Protein AF-A0A351FL36-F1 (afdb_monomer)

Radius of gyration: 21.1 Å; Cα contacts (8 Å, |Δi|>4): 123; chains: 1; bounding box: 46×21×74 Å

Structure (mmCIF, N/CA/C/O backbone):
data_AF-A0A351FL36-F1
#
_entry.id   AF-A0A351FL36-F1
#
loop_
_atom_site.group_PDB
_atom_site.id
_atom_site.type_symbol
_atom_site.label_atom_id
_atom_site.label_alt_id
_atom_site.label_comp_id
_atom_site.label_asym_id
_atom_site.label_entity_id
_atom_site.label_seq_id
_atom_site.pdbx_PDB_ins_code
_atom_site.Cartn_x
_atom_site.Cartn_y
_atom_site.Cartn_z
_atom_site.occupancy
_atom_site.B_iso_or_equiv
_atom_site.auth_seq_id
_atom_site.auth_comp_id
_atom_site.auth_asym_id
_atom_site.auth_atom_id
_atom_site.pdbx_PDB_model_num
ATOM 1 N N . MET A 1 1 ? 13.994 -11.339 -44.377 1.00 62.62 1 MET A N 1
ATOM 2 C CA . MET A 1 1 ? 14.756 -11.670 -43.154 1.00 62.62 1 MET A CA 1
ATOM 3 C C . MET A 1 1 ? 15.425 -10.393 -42.688 1.00 62.62 1 MET A C 1
ATOM 5 O O . MET A 1 1 ? 15.911 -9.670 -43.547 1.00 62.62 1 MET A O 1
ATOM 9 N N . LEU A 1 2 ? 15.374 -10.085 -41.391 1.00 70.44 2 LEU A N 1
ATOM 10 C CA . LEU A 1 2 ? 16.089 -8.937 -40.823 1.00 70.44 2 LEU A CA 1
ATOM 11 C C . LEU A 1 2 ? 17.597 -9.205 -40.877 1.00 70.44 2 LEU A C 1
ATOM 13 O O . LEU A 1 2 ? 18.023 -10.350 -40.714 1.00 70.44 2 LEU A O 1
ATOM 17 N N . SER A 1 3 ? 18.394 -8.168 -41.110 1.00 85.94 3 SER A N 1
ATOM 18 C CA . SER A 1 3 ? 19.846 -8.250 -40.937 1.00 85.94 3 SER A CA 1
ATOM 19 C C . SER A 1 3 ? 20.207 -8.312 -39.447 1.00 85.94 3 SER A C 1
ATOM 21 O O . SER A 1 3 ? 19.450 -7.835 -38.602 1.00 85.94 3 SER A O 1
ATOM 23 N N . ASN A 1 4 ? 21.382 -8.858 -39.109 1.00 84.00 4 ASN A N 1
ATOM 24 C CA . ASN A 1 4 ? 21.854 -8.907 -37.715 1.00 84.00 4 ASN A CA 1
ATOM 25 C C . ASN A 1 4 ? 21.846 -7.523 -37.048 1.00 84.00 4 ASN A C 1
ATOM 27 O O . ASN A 1 4 ? 21.435 -7.399 -35.901 1.00 84.00 4 ASN A O 1
ATOM 31 N N . ARG A 1 5 ? 22.209 -6.476 -37.798 1.00 83.50 5 ARG A N 1
ATOM 32 C CA . ARG A 1 5 ? 22.234 -5.101 -37.290 1.00 83.50 5 ARG A CA 1
ATOM 33 C C . ARG A 1 5 ? 20.835 -4.568 -36.972 1.00 83.50 5 ARG A C 1
ATOM 35 O O . ARG A 1 5 ? 20.655 -3.851 -36.001 1.00 83.50 5 ARG A O 1
ATOM 42 N N . GLU A 1 6 ? 19.832 -4.924 -37.775 1.00 84.19 6 GLU A N 1
ATOM 43 C CA . GLU A 1 6 ? 18.438 -4.537 -37.513 1.00 84.19 6 GLU A CA 1
ATOM 44 C C . GLU A 1 6 ? 17.818 -5.325 -36.354 1.00 84.19 6 GLU A C 1
ATOM 46 O O . GLU A 1 6 ? 16.944 -4.800 -35.667 1.00 84.19 6 GLU A O 1
ATOM 51 N N . LEU A 1 7 ? 18.242 -6.576 -36.138 1.00 87.81 7 LEU A N 1
ATOM 52 C CA . LEU A 1 7 ? 17.825 -7.370 -34.979 1.00 87.81 7 LEU A CA 1
ATOM 53 C C . LEU A 1 7 ? 18.369 -6.780 -33.677 1.00 87.81 7 LEU A C 1
ATOM 55 O O . LEU A 1 7 ? 17.605 -6.620 -32.731 1.00 87.81 7 LEU A O 1
ATOM 59 N N . GLU A 1 8 ? 19.649 -6.416 -33.658 1.00 86.00 8 GLU A N 1
ATOM 60 C CA . GLU A 1 8 ? 20.312 -5.814 -32.500 1.00 86.00 8 GLU A CA 1
ATOM 61 C C . GLU A 1 8 ? 19.678 -4.468 -32.124 1.00 86.00 8 GLU A C 1
ATOM 63 O O . GLU A 1 8 ? 19.231 -4.298 -30.993 1.00 86.00 8 GLU A O 1
ATOM 68 N N . SER A 1 9 ? 19.474 -3.566 -33.091 1.00 88.38 9 SER A N 1
ATOM 69 C CA . SER A 1 9 ? 18.798 -2.289 -32.816 1.00 88.38 9 SER A CA 1
ATOM 70 C C . SER A 1 9 ? 17.351 -2.461 -32.337 1.00 88.38 9 SER A C 1
ATOM 72 O O . SER A 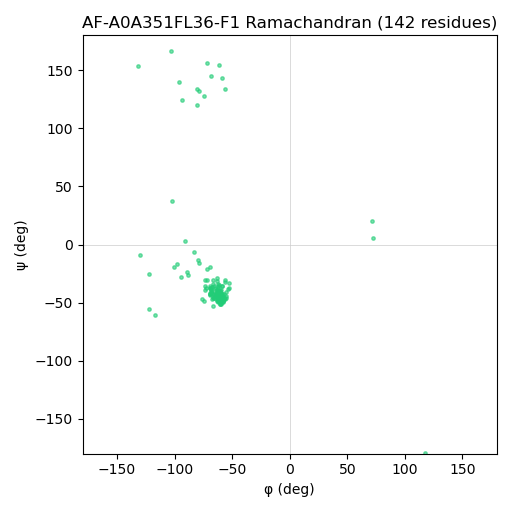1 9 ? 16.882 -1.700 -31.497 1.00 88.38 9 SER A O 1
ATOM 74 N N . ARG A 1 10 ? 16.608 -3.454 -32.850 1.00 91.12 10 ARG A N 1
ATOM 75 C CA . ARG A 1 10 ? 15.245 -3.741 -32.360 1.00 91.12 10 ARG A CA 1
ATOM 76 C C . ARG A 1 10 ? 15.252 -4.298 -30.942 1.00 91.12 10 ARG A C 1
ATOM 78 O O . ARG A 1 10 ? 14.354 -3.969 -30.174 1.00 91.12 10 ARG A O 1
ATOM 85 N N . PHE A 1 11 ? 16.226 -5.144 -30.619 1.00 90.75 11 PHE A N 1
ATOM 86 C CA . PHE A 1 11 ? 16.397 -5.678 -29.275 1.00 90.75 11 PHE A CA 1
ATOM 87 C C . PHE A 1 11 ? 16.631 -4.545 -28.274 1.00 90.75 11 PHE A C 1
ATOM 89 O O . PHE A 1 11 ? 15.875 -4.442 -27.315 1.00 90.75 11 PHE A O 1
ATOM 96 N N . GLU A 1 12 ? 17.583 -3.649 -28.544 1.00 89.38 12 GLU A N 1
ATOM 97 C CA . GLU A 1 12 ? 17.870 -2.504 -27.668 1.00 89.38 12 GLU A CA 1
ATOM 98 C C . GLU A 1 12 ? 16.630 -1.635 -27.423 1.00 89.38 12 GLU A C 1
ATOM 100 O O . GLU A 1 12 ? 16.304 -1.353 -26.271 1.00 89.38 12 GLU A O 1
ATOM 105 N N . ILE A 1 13 ? 15.878 -1.300 -28.480 1.00 92.12 13 ILE A N 1
ATOM 106 C CA . ILE A 1 13 ? 14.641 -0.508 -28.367 1.00 92.12 13 ILE A CA 1
ATOM 107 C C . ILE A 1 13 ? 13.609 -1.202 -27.468 1.00 92.12 13 ILE A C 1
ATOM 109 O O . ILE A 1 13 ? 12.967 -0.551 -26.646 1.00 92.12 13 ILE A O 1
ATOM 113 N N . PHE A 1 14 ? 13.414 -2.515 -27.615 1.00 93.00 14 PHE A N 1
ATOM 114 C CA . PHE A 1 14 ? 12.433 -3.232 -26.797 1.00 93.00 14 PHE A CA 1
ATOM 115 C C . PHE A 1 14 ? 12.853 -3.338 -25.333 1.00 93.00 14 PHE A C 1
ATOM 117 O O . PHE A 1 14 ? 12.002 -3.220 -24.452 1.00 93.00 14 PHE A O 1
ATOM 124 N N . VAL A 1 15 ? 14.143 -3.537 -25.064 1.00 93.19 15 VAL A N 1
ATOM 125 C CA . VAL A 1 15 ? 14.664 -3.582 -23.693 1.00 93.19 15 VAL A CA 1
ATOM 126 C C . VAL A 1 15 ? 14.548 -2.205 -23.034 1.00 93.19 15 VAL A C 1
ATOM 128 O O . VAL A 1 15 ? 14.127 -2.116 -21.882 1.00 93.19 15 VAL A O 1
ATOM 131 N N . GLU A 1 16 ? 14.822 -1.128 -23.773 1.00 91.94 16 GLU A N 1
ATOM 132 C CA . GLU A 1 16 ? 14.644 0.246 -23.292 1.00 91.94 16 GLU A CA 1
ATOM 133 C C . GLU A 1 16 ? 13.178 0.540 -22.954 1.00 91.94 16 GLU A C 1
ATOM 135 O O . GLU A 1 16 ? 12.876 1.017 -21.860 1.00 91.94 16 GLU A O 1
ATOM 140 N N . GLN A 1 17 ? 12.253 0.200 -23.858 1.00 94.06 17 GLN A N 1
ATOM 141 C CA . GLN A 1 17 ? 10.815 0.365 -23.625 1.00 94.06 17 GLN A CA 1
ATOM 142 C C . GLN A 1 17 ? 10.338 -0.414 -22.399 1.00 94.06 17 GLN A C 1
ATOM 144 O O . GLN A 1 17 ? 9.559 0.116 -21.608 1.00 94.06 17 GLN A O 1
ATOM 149 N N . TYR A 1 18 ? 10.812 -1.652 -22.232 1.00 94.06 18 TYR A N 1
ATOM 150 C CA . TYR A 1 18 ? 10.508 -2.469 -21.062 1.00 94.06 18 TYR A CA 1
ATOM 151 C C . TYR A 1 18 ? 10.984 -1.795 -19.772 1.00 94.06 18 TYR A C 1
ATOM 153 O O . TYR A 1 18 ? 10.195 -1.627 -18.845 1.00 94.06 18 TYR A O 1
ATOM 161 N N . PHE A 1 19 ? 12.249 -1.371 -19.725 1.00 92.00 19 PHE A N 1
ATOM 162 C CA . PHE A 1 19 ? 12.809 -0.719 -18.546 1.00 92.00 19 PHE A CA 1
ATOM 163 C C . PHE A 1 19 ? 12.048 0.564 -18.184 1.00 92.00 19 PHE A C 1
ATOM 165 O O . PHE A 1 19 ? 11.660 0.735 -17.031 1.00 92.00 19 PHE A O 1
ATOM 172 N N . ILE A 1 20 ? 11.783 1.437 -19.163 1.00 93.25 20 ILE A N 1
ATOM 173 C CA . ILE A 1 20 ? 11.07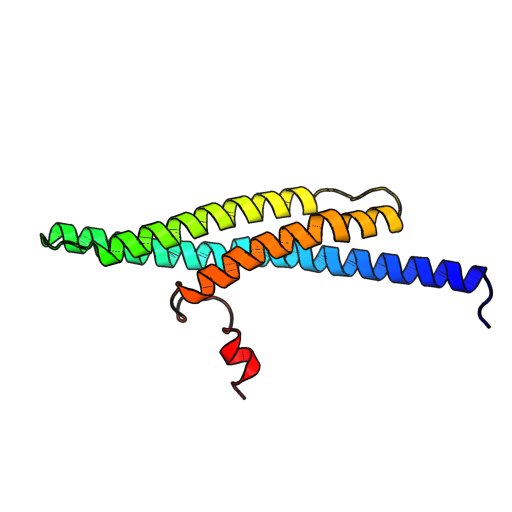0 2.702 -18.934 1.00 93.25 20 ILE A CA 1
ATOM 174 C C . ILE A 1 20 ? 9.658 2.443 -18.402 1.00 93.25 20 ILE A C 1
ATOM 176 O O . ILE A 1 20 ? 9.230 3.110 -17.461 1.00 93.25 20 ILE A O 1
ATOM 180 N N . ALA A 1 21 ? 8.938 1.480 -18.986 1.00 96.75 21 ALA A N 1
ATOM 181 C CA . ALA A 1 21 ? 7.583 1.150 -18.560 1.00 96.75 21 ALA A CA 1
ATOM 182 C C . ALA A 1 21 ? 7.554 0.691 -17.096 1.00 96.75 21 ALA A C 1
ATOM 184 O O . ALA A 1 21 ? 6.816 1.262 -16.296 1.00 96.75 21 ALA A O 1
ATOM 185 N N . ILE A 1 22 ? 8.405 -0.272 -16.728 1.00 96.50 22 ILE A N 1
ATOM 186 C CA . ILE A 1 22 ? 8.448 -0.787 -15.355 1.00 96.50 22 ILE A CA 1
ATOM 187 C C . ILE A 1 22 ? 8.935 0.280 -14.368 1.00 96.50 22 ILE A C 1
ATOM 189 O O . ILE A 1 22 ? 8.423 0.338 -13.256 1.00 96.50 22 ILE A O 1
ATOM 193 N N . ASN A 1 23 ? 9.852 1.166 -14.766 1.00 94.44 23 ASN A N 1
ATOM 194 C CA . ASN A 1 23 ? 10.273 2.277 -13.911 1.00 94.44 23 ASN A CA 1
ATOM 195 C C . ASN A 1 23 ? 9.096 3.203 -13.566 1.00 94.44 23 ASN A C 1
ATOM 197 O O . ASN A 1 23 ? 8.870 3.523 -12.402 1.00 94.44 23 ASN A O 1
ATOM 201 N N . ILE A 1 24 ? 8.303 3.590 -14.573 1.00 96.75 24 ILE A N 1
ATOM 202 C CA . ILE A 1 24 ? 7.102 4.412 -14.368 1.00 96.75 24 ILE A CA 1
ATOM 203 C C . ILE A 1 24 ? 6.093 3.677 -13.480 1.00 96.75 24 ILE A C 1
ATOM 205 O O . ILE A 1 24 ? 5.505 4.287 -12.587 1.00 96.75 24 ILE A O 1
ATOM 209 N N . GLU A 1 25 ? 5.884 2.378 -13.703 1.00 97.69 25 GLU A N 1
ATOM 210 C CA . GLU A 1 25 ? 4.996 1.561 -12.871 1.00 97.69 25 GLU A CA 1
ATOM 211 C C . GLU A 1 25 ? 5.482 1.478 -11.417 1.00 97.69 25 GLU A C 1
ATOM 213 O O . GLU A 1 25 ? 4.667 1.614 -10.506 1.00 97.69 25 GLU A O 1
ATOM 218 N N . GLY A 1 26 ? 6.788 1.319 -11.189 1.00 97.44 26 GLY A N 1
ATOM 219 C CA . GLY A 1 26 ? 7.403 1.276 -9.861 1.00 97.44 26 GLY A CA 1
ATOM 220 C C . GLY A 1 26 ? 7.255 2.588 -9.097 1.00 97.44 26 GLY A C 1
ATOM 221 O O . GLY A 1 26 ? 6.823 2.584 -7.940 1.00 97.44 26 GLY A O 1
ATOM 222 N N . GLU A 1 27 ? 7.538 3.719 -9.747 1.00 97.38 27 GLU A N 1
ATOM 223 C CA . GLU A 1 27 ? 7.337 5.055 -9.171 1.00 97.38 27 GLU A CA 1
ATOM 224 C C . GLU A 1 27 ? 5.854 5.327 -8.887 1.00 97.38 27 GLU A C 1
ATOM 226 O O . GLU A 1 27 ? 5.490 5.820 -7.817 1.00 97.38 27 GLU A O 1
ATOM 231 N N . THR A 1 28 ? 4.976 4.956 -9.822 1.00 97.81 28 THR A N 1
ATOM 232 C CA . THR A 1 28 ? 3.527 5.137 -9.670 1.00 97.81 28 THR A CA 1
ATOM 233 C C . THR A 1 28 ? 2.984 4.279 -8.530 1.00 97.81 28 THR A C 1
ATOM 235 O O . THR A 1 28 ? 2.213 4.773 -7.709 1.00 97.81 28 THR A O 1
ATOM 238 N N . ALA A 1 29 ? 3.400 3.013 -8.432 1.00 97.81 29 ALA A N 1
ATOM 239 C CA . ALA A 1 29 ? 2.981 2.108 -7.367 1.00 97.81 29 ALA A CA 1
ATOM 240 C C . ALA A 1 29 ? 3.403 2.630 -5.989 1.00 97.81 29 ALA A C 1
ATOM 242 O O . ALA A 1 29 ? 2.579 2.657 -5.072 1.00 97.81 29 ALA A O 1
ATOM 243 N N . GLN A 1 30 ? 4.646 3.105 -5.856 1.00 98.31 30 GLN A N 1
ATOM 244 C CA . GLN A 1 30 ? 5.119 3.743 -4.629 1.00 98.31 30 GLN A CA 1
ATOM 245 C C . GLN A 1 30 ? 4.274 4.978 -4.291 1.00 98.31 30 GLN A C 1
ATOM 247 O O . GLN A 1 30 ? 3.758 5.085 -3.178 1.00 98.31 30 GLN A O 1
ATOM 252 N N . HIS A 1 31 ? 4.074 5.877 -5.258 1.00 98.25 31 HIS A N 1
ATOM 253 C CA . HIS A 1 31 ? 3.303 7.099 -5.055 1.00 98.25 31 HIS A CA 1
ATOM 254 C C . HIS A 1 31 ? 1.865 6.809 -4.606 1.00 98.25 31 HIS A C 1
ATOM 256 O O . HIS A 1 31 ? 1.376 7.415 -3.652 1.00 98.25 31 HIS A O 1
ATOM 262 N N . MET A 1 32 ? 1.183 5.861 -5.254 1.00 97.94 32 MET A N 1
ATOM 263 C CA . MET A 1 32 ? -0.173 5.454 -4.878 1.00 97.94 32 MET A CA 1
ATOM 264 C C . MET A 1 32 ? -0.211 4.827 -3.478 1.00 97.94 32 MET A C 1
ATOM 266 O O . MET A 1 32 ? -1.109 5.126 -2.687 1.00 97.94 32 MET A O 1
ATOM 270 N N . ALA A 1 33 ? 0.767 3.987 -3.139 1.00 98.06 33 ALA A N 1
ATOM 271 C CA . ALA A 1 33 ? 0.876 3.380 -1.816 1.00 98.06 33 ALA A CA 1
ATOM 272 C C . ALA A 1 33 ? 1.051 4.422 -0.706 1.00 98.06 33 ALA A C 1
ATOM 274 O O . ALA A 1 33 ? 0.320 4.377 0.285 1.00 98.06 33 ALA A O 1
ATOM 275 N N . GLU A 1 34 ? 1.933 5.401 -0.905 1.00 98.12 34 GLU A N 1
ATOM 276 C CA . GLU A 1 34 ? 2.209 6.474 0.057 1.00 98.12 34 GLU A CA 1
ATOM 277 C C . GLU A 1 34 ? 1.052 7.464 0.209 1.00 98.12 34 GLU A C 1
ATOM 279 O O . GLU A 1 34 ? 0.739 7.893 1.320 1.00 98.12 34 GLU A O 1
ATOM 284 N N . THR A 1 35 ? 0.426 7.857 -0.900 1.00 97.75 35 THR A N 1
ATOM 285 C CA . THR A 1 35 ? -0.503 8.999 -0.910 1.00 97.75 35 THR A CA 1
ATOM 286 C C . THR A 1 35 ? -1.973 8.604 -0.865 1.00 97.75 35 THR A C 1
ATOM 288 O O . THR A 1 35 ? -2.807 9.425 -0.482 1.00 97.75 35 THR A O 1
ATOM 291 N N . MET A 1 36 ? -2.305 7.359 -1.215 1.00 97.44 36 MET A N 1
ATOM 292 C CA . MET A 1 36 ? -3.689 6.887 -1.293 1.00 97.44 36 MET A CA 1
ATOM 293 C C . MET A 1 36 ? -3.958 5.763 -0.291 1.00 97.44 36 MET A C 1
ATOM 295 O O . MET A 1 36 ? -4.798 5.919 0.597 1.00 97.44 36 MET A O 1
ATOM 299 N N . PHE A 1 37 ? -3.245 4.638 -0.405 1.00 97.88 37 PHE A N 1
ATOM 300 C CA . PHE A 1 37 ? -3.566 3.423 0.354 1.00 97.88 37 PHE A CA 1
ATOM 301 C C . PHE A 1 37 ? -3.180 3.520 1.832 1.00 97.88 37 PHE A C 1
ATOM 303 O O . PHE A 1 37 ? -4.009 3.248 2.705 1.00 97.88 37 PHE A O 1
ATOM 310 N N . LEU A 1 38 ? -1.951 3.952 2.129 1.00 98.25 38 LEU A N 1
ATOM 311 C CA . LEU A 1 38 ? -1.479 4.087 3.506 1.00 98.25 38 LEU A CA 1
ATOM 312 C C . LEU A 1 38 ? -2.334 5.091 4.313 1.00 98.25 38 LEU A C 1
ATOM 314 O O . LEU A 1 38 ? -2.808 4.720 5.390 1.00 98.25 38 LEU A O 1
ATOM 318 N N . PRO A 1 39 ? -2.651 6.304 3.810 1.00 98.25 39 PRO A N 1
ATOM 319 C CA . PRO A 1 39 ? -3.523 7.236 4.525 1.00 98.25 39 PRO A CA 1
ATOM 320 C C . PRO A 1 39 ? -4.940 6.697 4.750 1.00 98.25 39 PRO A C 1
ATOM 322 O O . PRO A 1 39 ? -5.513 6.921 5.817 1.00 98.25 39 PRO A O 1
ATOM 325 N N . ALA A 1 40 ? -5.513 5.970 3.785 1.00 98.06 40 ALA A N 1
ATOM 326 C CA . ALA A 1 40 ? -6.827 5.346 3.941 1.00 98.06 40 ALA A CA 1
ATOM 327 C C . ALA A 1 40 ? -6.837 4.323 5.090 1.00 98.06 40 ALA A C 1
ATOM 329 O O . ALA A 1 40 ? -7.713 4.372 5.961 1.00 98.06 40 ALA A O 1
ATOM 330 N N . ALA A 1 41 ? -5.824 3.455 5.144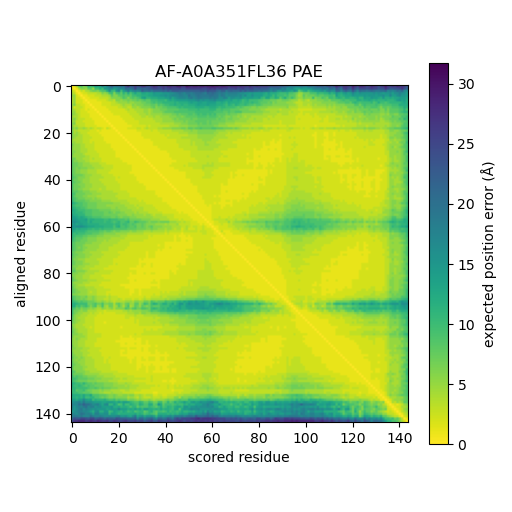 1.00 98.19 41 ALA A N 1
ATOM 331 C CA . ALA A 1 41 ? -5.675 2.462 6.203 1.00 98.19 41 ALA A CA 1
ATOM 332 C C . ALA A 1 41 ? -5.464 3.108 7.584 1.00 98.19 41 ALA A C 1
ATOM 334 O O . ALA A 1 41 ? -6.115 2.715 8.553 1.00 98.19 41 ALA A O 1
ATOM 335 N N . VAL A 1 42 ? -4.633 4.153 7.673 1.00 98.38 42 VAL A N 1
ATOM 336 C CA . VAL A 1 42 ? -4.399 4.905 8.920 1.00 98.38 42 VAL A CA 1
ATOM 337 C C . VAL A 1 42 ? -5.677 5.593 9.413 1.00 98.38 42 VAL A C 1
ATOM 339 O O . VAL A 1 42 ? -5.980 5.561 10.606 1.00 98.38 42 VAL A O 1
ATOM 342 N N . ARG A 1 43 ? -6.479 6.176 8.512 1.00 98.31 43 ARG A N 1
ATOM 343 C CA . ARG A 1 43 ? -7.776 6.772 8.877 1.00 98.31 43 ARG A CA 1
ATOM 344 C C . ARG A 1 43 ? -8.745 5.730 9.427 1.00 98.31 43 ARG A C 1
ATOM 346 O O . ARG A 1 43 ? -9.425 5.997 10.418 1.00 98.31 43 ARG A O 1
ATOM 353 N N . TYR A 1 44 ? -8.799 4.548 8.815 1.00 98.38 44 TYR A N 1
ATOM 354 C CA . TYR A 1 44 ? -9.631 3.462 9.322 1.00 98.38 44 TYR A CA 1
ATOM 355 C C . TYR A 1 44 ? -9.153 2.964 10.692 1.00 98.38 44 TYR A C 1
ATOM 357 O O . TYR A 1 44 ? -9.968 2.815 11.604 1.00 98.38 44 TYR A O 1
ATOM 365 N N . LEU A 1 45 ? -7.840 2.792 10.871 1.00 98.44 45 LEU A N 1
ATOM 366 C CA . LEU A 1 45 ? -7.246 2.436 12.159 1.00 98.44 45 LEU A CA 1
ATOM 367 C C . LEU A 1 45 ? -7.633 3.440 13.251 1.00 98.44 45 LEU A C 1
ATOM 369 O O . LEU A 1 45 ? -8.090 3.036 14.318 1.00 98.44 45 LEU A O 1
ATOM 373 N N . ASN A 1 46 ? -7.543 4.742 12.966 1.00 98.38 46 ASN A N 1
ATOM 374 C CA . ASN A 1 46 ? -7.968 5.785 13.897 1.00 98.38 46 ASN A CA 1
ATOM 375 C C . ASN A 1 46 ? -9.448 5.639 14.294 1.00 98.38 46 ASN A C 1
ATOM 377 O O . ASN A 1 46 ? -9.776 5.711 15.475 1.00 98.38 46 ASN A O 1
ATOM 381 N N . ASN A 1 47 ? -10.344 5.369 13.338 1.00 98.12 47 ASN A N 1
ATOM 382 C CA . ASN A 1 47 ? -11.766 5.159 13.635 1.00 98.12 47 ASN A CA 1
ATOM 383 C C . ASN A 1 47 ? -11.993 3.967 14.580 1.00 98.12 47 ASN A C 1
ATOM 385 O O . ASN A 1 47 ? -12.836 4.043 15.480 1.00 98.12 47 ASN A O 1
ATOM 389 N N . LEU A 1 48 ? -11.245 2.874 14.396 1.00 98.00 48 LEU A N 1
ATOM 390 C CA . LEU A 1 48 ? -11.319 1.697 15.263 1.00 98.00 48 LEU A CA 1
ATOM 391 C C . LEU A 1 48 ? -10.820 2.010 16.678 1.00 98.00 48 LEU A C 1
ATOM 393 O O . LEU A 1 48 ? -11.494 1.664 17.648 1.00 98.00 48 LEU A O 1
ATOM 397 N N . LEU A 1 49 ? -9.684 2.701 16.797 1.00 97.88 49 LEU A N 1
ATOM 398 C CA . LEU A 1 49 ? -9.108 3.088 18.087 1.00 97.88 49 LEU A CA 1
ATOM 399 C C . LEU A 1 49 ? -10.032 4.044 18.852 1.00 97.88 49 LEU A C 1
ATOM 401 O O . LEU A 1 49 ? -10.390 3.751 19.988 1.00 97.88 49 LEU A O 1
ATOM 405 N N . THR A 1 50 ? -10.541 5.098 18.204 1.00 97.75 50 THR A N 1
ATOM 406 C CA . THR A 1 50 ? -11.522 6.015 18.815 1.00 97.75 50 THR A CA 1
ATOM 407 C C . THR A 1 50 ? -12.799 5.288 19.251 1.00 97.75 50 THR A C 1
ATOM 409 O O . THR A 1 50 ? -13.409 5.631 20.264 1.00 97.75 50 THR A O 1
ATOM 412 N N . THR A 1 51 ? -13.236 4.276 18.497 1.00 97.12 51 THR A N 1
ATOM 413 C CA . THR A 1 51 ? -14.398 3.460 18.881 1.00 97.12 51 THR A CA 1
ATOM 414 C C . THR A 1 51 ? -14.106 2.626 20.128 1.00 97.12 51 THR A C 1
ATOM 416 O O . THR A 1 51 ? -14.963 2.526 21.006 1.00 97.12 51 THR A O 1
ATOM 419 N N . ALA A 1 52 ? -12.909 2.043 20.223 1.00 96.81 52 ALA A N 1
ATOM 420 C CA . ALA A 1 52 ? -12.492 1.268 21.385 1.00 96.81 52 ALA A CA 1
ATOM 421 C C . ALA A 1 52 ? -12.345 2.140 22.644 1.00 96.81 52 ALA A C 1
ATOM 423 O O . ALA A 1 52 ? -12.840 1.743 23.695 1.00 96.81 52 ALA A O 1
ATOM 424 N N . GLU A 1 53 ? -11.759 3.335 22.526 1.00 96.75 53 GLU A N 1
ATOM 425 C CA . GLU A 1 53 ? -11.648 4.315 23.621 1.00 96.75 53 GLU A CA 1
ATOM 426 C C . GLU A 1 53 ? -13.027 4.701 24.172 1.00 96.75 53 GLU A C 1
ATOM 428 O O . GLU A 1 53 ? -13.285 4.579 25.365 1.00 96.75 53 GLU A O 1
ATOM 433 N N . ARG A 1 54 ? -13.971 5.059 23.291 1.00 96.69 54 ARG A N 1
ATOM 434 C CA . ARG A 1 54 ? -15.345 5.413 23.695 1.00 96.69 54 ARG A CA 1
ATOM 435 C C . ARG A 1 54 ? -16.088 4.264 24.370 1.00 96.69 54 ARG A C 1
ATOM 437 O O . ARG A 1 54 ? -16.952 4.498 25.210 1.00 96.69 54 ARG A O 1
ATOM 444 N N . ALA A 1 55 ? -15.823 3.029 23.956 1.00 95.69 55 ALA A N 1
ATOM 445 C CA . ALA A 1 55 ? -16.415 1.864 24.595 1.00 95.69 55 ALA A CA 1
ATOM 446 C C . ALA A 1 55 ? -15.863 1.681 26.016 1.00 95.69 55 ALA A C 1
ATOM 448 O O . ALA A 1 55 ? -16.646 1.412 26.926 1.00 95.69 55 ALA A O 1
ATOM 449 N N . ASP A 1 56 ? -14.558 1.881 26.211 1.00 94.94 56 ASP A N 1
ATOM 450 C CA . ASP A 1 56 ? -13.915 1.815 27.527 1.00 94.94 56 ASP A CA 1
ATOM 451 C C . ASP A 1 56 ? -14.448 2.899 28.478 1.00 94.94 56 ASP A C 1
ATOM 453 O O . ASP A 1 56 ? -14.840 2.582 29.602 1.00 94.94 56 ASP A O 1
ATOM 457 N N . ASP A 1 57 ? -14.620 4.135 27.989 1.00 95.88 57 ASP A N 1
ATOM 458 C CA . ASP A 1 57 ? -15.235 5.245 28.740 1.00 95.88 57 ASP A CA 1
ATOM 459 C C . ASP A 1 57 ? -16.650 4.912 29.253 1.00 95.88 57 ASP A C 1
ATOM 461 O O . ASP A 1 57 ? -17.088 5.394 30.300 1.00 95.88 57 ASP A O 1
ATOM 465 N N . LEU A 1 58 ? -17.382 4.069 28.517 1.00 96.19 58 LEU A N 1
ATOM 466 C CA . LEU A 1 58 ? -18.724 3.595 28.870 1.00 96.19 58 LEU A CA 1
ATOM 467 C C . LEU A 1 58 ? -18.709 2.289 29.687 1.00 96.19 58 LEU A C 1
ATOM 469 O O . LEU A 1 58 ? -19.771 1.738 29.985 1.00 96.19 58 LEU A O 1
ATOM 473 N N . GLY A 1 59 ? -17.531 1.768 30.043 1.00 95.38 59 GLY A N 1
ATOM 474 C CA . GLY A 1 59 ? -17.358 0.504 30.762 1.00 95.38 59 GLY A CA 1
ATOM 475 C C . GLY A 1 59 ? -17.670 -0.741 29.921 1.00 95.38 59 GLY A C 1
ATOM 476 O O . GLY A 1 59 ? -17.951 -1.812 30.468 1.00 95.38 59 GLY A O 1
ATOM 477 N N . MET A 1 60 ? -17.658 -0.620 28.592 1.00 96.31 60 MET A N 1
ATOM 478 C CA . MET A 1 60 ? -17.930 -1.700 27.646 1.00 96.31 60 MET A CA 1
ATOM 479 C C . MET A 1 60 ? -16.632 -2.349 27.157 1.00 96.31 60 MET A C 1
ATOM 481 O O . MET A 1 60 ? -15.664 -1.684 26.807 1.00 96.31 60 MET A O 1
ATOM 485 N N . LYS A 1 61 ? -16.625 -3.680 27.031 1.00 93.69 61 LYS A N 1
ATOM 486 C CA . LYS A 1 61 ? -15.488 -4.399 26.437 1.00 93.69 61 LYS A CA 1
ATOM 487 C C . LYS A 1 61 ? -15.550 -4.349 24.908 1.00 93.69 61 LYS A C 1
ATOM 489 O O . LYS A 1 61 ? -16.471 -4.909 24.318 1.00 93.69 61 LYS A O 1
ATOM 494 N N . ALA A 1 62 ? -14.526 -3.790 24.263 1.00 94.88 62 ALA A N 1
ATOM 495 C CA . ALA A 1 62 ? -14.421 -3.671 22.802 1.00 94.88 62 ALA A CA 1
ATOM 496 C C . ALA A 1 62 ? -13.485 -4.712 22.148 1.00 94.88 62 ALA A C 1
ATOM 498 O O . ALA A 1 62 ? -12.775 -4.409 21.192 1.00 94.88 62 ALA A O 1
ATOM 499 N N . GLY A 1 63 ? -13.470 -5.955 22.644 1.00 95.12 63 GLY A N 1
ATOM 500 C CA . GLY A 1 63 ? -12.485 -6.968 22.226 1.00 95.12 63 GLY A CA 1
ATOM 501 C C . GLY A 1 63 ? -12.429 -7.232 20.712 1.00 95.12 63 GLY A C 1
ATOM 502 O O . GLY A 1 63 ? -11.344 -7.337 20.151 1.00 95.12 63 GLY A O 1
ATOM 503 N N . GLY A 1 64 ? -13.580 -7.279 20.030 1.00 96.19 64 GLY A N 1
ATOM 504 C CA . GLY A 1 64 ? -13.624 -7.469 18.572 1.00 96.19 64 GLY A CA 1
ATOM 505 C C . GLY A 1 64 ? -13.094 -6.268 17.776 1.00 96.19 64 GLY A C 1
ATOM 506 O O . GLY A 1 64 ? -12.422 -6.448 16.759 1.00 96.19 64 GLY A O 1
ATOM 507 N N . VAL A 1 65 ? -13.344 -5.047 18.2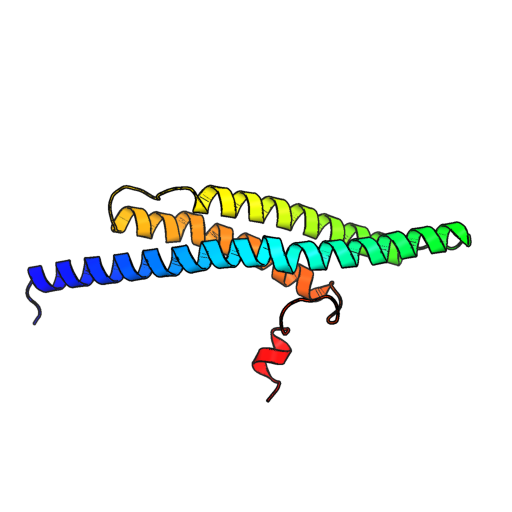61 1.00 96.50 65 VAL A N 1
ATOM 508 C CA . VAL A 1 65 ? -12.833 -3.810 17.646 1.00 96.50 65 VAL A CA 1
ATOM 509 C C . VAL A 1 65 ? -11.318 -3.750 17.797 1.00 96.50 65 VAL A C 1
ATOM 511 O O . VAL A 1 65 ? -10.625 -3.539 16.809 1.00 96.50 65 VAL A O 1
ATOM 514 N N . LEU A 1 66 ? -10.801 -4.030 18.997 1.00 97.31 66 LEU A N 1
ATOM 515 C CA . LEU A 1 66 ? -9.362 -4.058 19.268 1.00 97.31 66 LEU A CA 1
ATOM 516 C C . LEU A 1 66 ? -8.633 -5.130 18.448 1.00 97.31 66 LEU A C 1
ATOM 518 O O . LEU A 1 66 ? -7.566 -4.859 17.908 1.00 97.31 66 LEU A O 1
ATOM 522 N N . ALA A 1 67 ? -9.219 -6.320 18.286 1.00 97.88 67 ALA A N 1
ATOM 523 C CA . ALA A 1 67 ? -8.642 -7.359 17.431 1.00 97.88 67 ALA A CA 1
ATOM 524 C C . ALA A 1 67 ? -8.562 -6.921 15.956 1.00 97.88 67 ALA A C 1
ATOM 526 O O . ALA A 1 67 ? -7.576 -7.197 15.272 1.00 97.88 67 ALA A O 1
ATOM 527 N N . THR A 1 68 ? -9.584 -6.210 15.471 1.00 97.50 68 THR A N 1
ATOM 528 C CA . THR A 1 68 ? -9.588 -5.649 14.112 1.00 97.50 68 THR A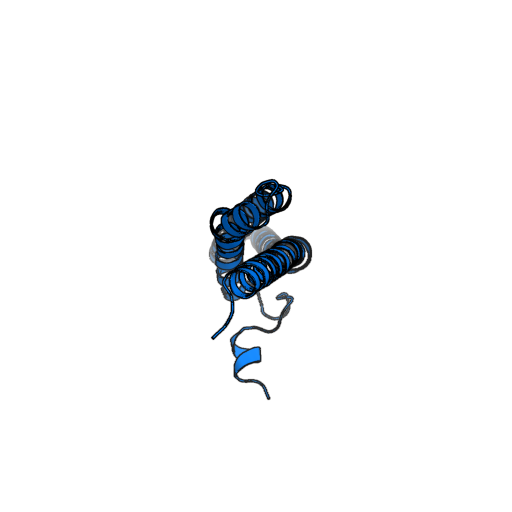 CA 1
ATOM 529 C C . THR A 1 68 ? -8.563 -4.523 13.984 1.00 97.50 68 THR A C 1
ATOM 531 O O . THR A 1 68 ? -7.806 -4.506 13.018 1.00 97.50 68 THR A O 1
ATOM 534 N N . ALA A 1 69 ? -8.482 -3.632 14.977 1.00 98.12 69 ALA A N 1
ATOM 535 C CA . ALA A 1 69 ? -7.508 -2.545 15.021 1.00 98.12 69 ALA A CA 1
ATOM 536 C C . ALA A 1 69 ? -6.074 -3.080 14.982 1.00 98.12 69 ALA A C 1
ATOM 538 O O . ALA A 1 69 ? -5.286 -2.612 14.169 1.00 98.12 69 ALA A O 1
ATOM 539 N N . GLN A 1 70 ? -5.762 -4.112 15.773 1.00 98.31 70 GLN A N 1
ATOM 540 C CA . GLN A 1 70 ? -4.442 -4.743 15.756 1.00 98.31 70 GLN A CA 1
ATOM 541 C C . GLN A 1 70 ? -4.105 -5.291 14.368 1.00 98.31 70 GLN A C 1
ATOM 543 O O . GLN A 1 70 ? -3.041 -5.004 13.833 1.00 98.31 70 GLN A O 1
ATOM 548 N N . ARG A 1 71 ? -5.039 -6.016 13.741 1.00 98.12 71 ARG A N 1
ATOM 549 C CA . ARG A 1 71 ? -4.834 -6.552 12.390 1.00 98.12 71 ARG A CA 1
ATOM 550 C C . ARG A 1 71 ? -4.574 -5.449 11.360 1.00 98.12 71 ARG A C 1
ATOM 552 O O . ARG A 1 71 ? -3.741 -5.637 10.479 1.00 98.12 71 ARG A O 1
ATOM 559 N N . VAL A 1 72 ? -5.311 -4.339 11.426 1.00 98.25 72 VAL A N 1
ATOM 560 C CA . VAL A 1 72 ? -5.112 -3.199 10.516 1.00 98.25 72 VAL A CA 1
ATOM 561 C C . VAL A 1 72 ? -3.777 -2.517 10.802 1.00 98.25 72 VAL A C 1
ATOM 563 O O . VAL A 1 72 ? -3.062 -2.210 9.856 1.00 98.25 72 VAL A O 1
ATOM 566 N N . ASN A 1 73 ? -3.408 -2.340 12.073 1.00 98.56 73 ASN A N 1
ATOM 567 C CA . ASN A 1 73 ? -2.115 -1.785 12.465 1.00 98.56 73 ASN A CA 1
ATOM 568 C C . ASN A 1 73 ? -0.953 -2.611 11.899 1.00 98.56 73 ASN A C 1
ATOM 570 O O . ASN A 1 73 ? -0.080 -2.060 11.242 1.00 98.56 73 ASN A O 1
ATOM 574 N N . ASP A 1 74 ? -0.991 -3.935 12.061 1.00 98.62 74 ASP A N 1
ATOM 575 C CA . ASP A 1 74 ? 0.058 -4.821 11.545 1.00 98.62 74 ASP A CA 1
ATOM 576 C C . ASP A 1 74 ? 0.213 -4.699 10.019 1.00 98.62 74 ASP A C 1
ATOM 578 O O . ASP A 1 74 ? 1.321 -4.802 9.492 1.00 98.62 74 ASP A O 1
ATOM 582 N N . LEU A 1 75 ? -0.896 -4.500 9.294 1.00 98.56 75 LEU A N 1
ATOM 583 C CA . LEU A 1 75 ? -0.886 -4.277 7.845 1.00 98.56 75 LEU A CA 1
ATOM 584 C C . LEU A 1 75 ? -0.364 -2.885 7.473 1.00 98.56 75 LEU A C 1
ATOM 586 O O . LEU A 1 75 ? 0.331 -2.763 6.471 1.00 98.56 75 LEU A O 1
ATOM 590 N N . VAL A 1 76 ? -0.683 -1.852 8.255 1.00 98.56 76 VAL A N 1
ATOM 591 C CA . VAL A 1 76 ? -0.148 -0.491 8.078 1.00 98.56 76 VAL A CA 1
ATOM 592 C C . VAL A 1 76 ?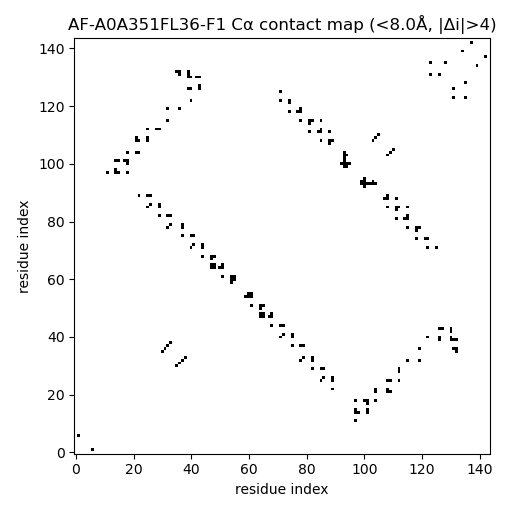 1.370 -0.490 8.255 1.00 98.56 76 VAL A C 1
ATOM 594 O O . VAL A 1 76 ? 2.075 0.045 7.400 1.00 98.56 76 VAL A O 1
ATOM 597 N N . ASP A 1 77 ? 1.871 -1.145 9.303 1.00 98.62 77 ASP A N 1
ATOM 598 C CA . ASP A 1 77 ? 3.306 -1.261 9.574 1.00 98.62 77 ASP A CA 1
ATOM 599 C C . ASP A 1 77 ? 4.021 -2.016 8.443 1.00 98.62 77 ASP A C 1
ATOM 601 O O . ASP A 1 77 ? 5.015 -1.528 7.899 1.00 98.62 77 ASP A O 1
ATOM 605 N N . GLN A 1 78 ? 3.462 -3.157 8.015 1.00 98.62 78 GLN A N 1
ATOM 606 C CA . GLN A 1 78 ? 3.963 -3.915 6.861 1.00 98.62 78 GLN A CA 1
ATOM 607 C C . GLN A 1 78 ? 3.966 -3.072 5.582 1.00 98.62 78 GLN A C 1
ATOM 609 O O . GLN A 1 78 ? 4.954 -3.072 4.851 1.00 98.62 78 GLN A O 1
ATOM 614 N N . LEU A 1 79 ? 2.880 -2.348 5.291 1.00 98.62 79 LEU A N 1
ATOM 615 C CA . LEU A 1 79 ? 2.783 -1.533 4.082 1.00 98.62 79 LEU A CA 1
ATOM 616 C C . LEU A 1 79 ? 3.862 -0.450 4.078 1.00 98.62 79 LEU A C 1
ATOM 618 O O . LEU A 1 79 ? 4.543 -0.275 3.073 1.00 98.62 79 LEU A O 1
ATOM 622 N N . ASN A 1 80 ? 4.054 0.237 5.205 1.00 98.56 80 ASN A N 1
ATOM 623 C CA . ASN A 1 80 ? 5.068 1.275 5.340 1.00 98.56 80 ASN A CA 1
ATOM 624 C C . ASN A 1 80 ? 6.494 0.723 5.135 1.00 98.56 80 ASN A C 1
ATOM 626 O O . ASN A 1 80 ? 7.300 1.332 4.431 1.00 98.56 80 ASN A O 1
ATOM 630 N N . GLU A 1 81 ? 6.797 -0.461 5.676 1.00 98.69 81 GLU A N 1
ATOM 631 C CA . GLU A 1 81 ? 8.077 -1.150 5.448 1.00 98.69 81 GLU A CA 1
ATOM 632 C C . GLU A 1 81 ? 8.289 -1.507 3.965 1.00 98.69 81 GLU A C 1
ATOM 634 O O . GLU A 1 81 ? 9.366 -1.276 3.401 1.00 98.69 81 GLU A O 1
ATOM 639 N N . LYS A 1 82 ? 7.260 -2.052 3.305 1.00 98.56 82 LYS A N 1
ATOM 640 C CA . LYS A 1 82 ? 7.338 -2.449 1.892 1.00 98.56 82 LYS A CA 1
ATOM 641 C C . LYS A 1 82 ? 7.437 -1.254 0.953 1.00 98.56 82 LYS A C 1
ATOM 643 O O . LYS A 1 82 ? 8.219 -1.308 0.008 1.00 98.56 82 LYS A O 1
ATOM 648 N N . ILE A 1 83 ? 6.732 -0.162 1.248 1.00 98.62 83 ILE A N 1
ATOM 649 C CA . ILE A 1 83 ? 6.895 1.121 0.555 1.00 98.62 83 ILE A CA 1
ATOM 650 C C . ILE A 1 83 ? 8.343 1.600 0.667 1.00 98.62 83 ILE A C 1
ATOM 652 O O . ILE A 1 83 ? 8.942 1.929 -0.350 1.00 98.62 83 ILE A O 1
ATOM 656 N N . GLY A 1 84 ? 8.927 1.592 1.871 1.00 98.25 84 GLY A N 1
ATOM 657 C CA . GLY A 1 84 ? 10.322 1.997 2.070 1.00 98.25 84 GLY A CA 1
ATOM 658 C C . GLY A 1 84 ? 11.306 1.138 1.269 1.00 98.25 84 GLY A C 1
ATOM 659 O O . GLY A 1 84 ? 12.250 1.657 0.674 1.00 98.25 84 GLY A O 1
ATOM 660 N N . SER A 1 85 ? 11.045 -0.168 1.192 1.00 98.31 85 SER A N 1
ATOM 661 C CA . SER A 1 85 ? 11.839 -1.103 0.386 1.00 98.31 85 SER A CA 1
ATOM 662 C C . SER A 1 85 ? 11.723 -0.808 -1.115 1.00 98.31 85 SER A C 1
ATOM 664 O O . SER A 1 85 ? 12.744 -0.726 -1.795 1.00 98.31 85 SER A O 1
ATOM 666 N N . LEU A 1 86 ? 10.501 -0.587 -1.624 1.00 98.38 86 LEU A N 1
ATOM 667 C CA . LEU A 1 86 ? 10.248 -0.189 -3.015 1.00 98.38 86 LEU A CA 1
ATOM 668 C C . LEU A 1 86 ? 10.910 1.158 -3.344 1.00 98.38 86 LEU A C 1
ATOM 670 O O . LEU A 1 86 ? 11.567 1.286 -4.373 1.00 98.38 86 LEU A O 1
ATOM 674 N N . ALA A 1 87 ? 10.805 2.135 -2.444 1.00 97.94 87 ALA A N 1
ATOM 675 C CA . ALA A 1 87 ? 11.433 3.441 -2.595 1.00 97.94 87 ALA A CA 1
ATOM 676 C C . ALA A 1 87 ? 12.960 3.346 -2.689 1.00 97.94 87 ALA A C 1
ATOM 678 O O . ALA A 1 87 ? 13.567 4.049 -3.494 1.00 97.94 87 ALA A O 1
ATOM 679 N N . SER A 1 88 ? 13.580 2.458 -1.904 1.00 97.56 88 SER A N 1
ATOM 680 C CA . SER A 1 88 ? 15.021 2.210 -1.978 1.00 97.56 88 SER A CA 1
ATOM 681 C C . SER A 1 88 ? 15.422 1.661 -3.346 1.00 97.56 88 SER A C 1
ATOM 683 O O . SER A 1 88 ? 16.328 2.202 -3.971 1.00 97.56 88 SER A O 1
ATOM 685 N N . VAL A 1 89 ? 14.734 0.627 -3.842 1.00 96.69 89 VAL A N 1
ATOM 686 C CA . VAL A 1 89 ? 15.098 0.011 -5.130 1.00 96.69 89 VAL A CA 1
ATOM 687 C C . VAL A 1 89 ? 14.765 0.902 -6.331 1.00 96.69 89 VAL A C 1
ATOM 689 O O . VAL A 1 89 ? 15.501 0.868 -7.314 1.00 96.69 89 VAL A O 1
ATOM 692 N N . ASN A 1 90 ? 13.726 1.743 -6.247 1.00 95.00 90 ASN A N 1
ATOM 693 C CA . ASN A 1 90 ? 13.400 2.751 -7.267 1.00 95.00 90 ASN A CA 1
ATOM 694 C C . ASN A 1 90 ? 14.507 3.811 -7.420 1.00 95.00 90 ASN A C 1
ATOM 696 O O . ASN A 1 90 ? 14.673 4.378 -8.494 1.00 95.00 90 ASN A O 1
ATOM 700 N N . GLN A 1 91 ? 15.273 4.098 -6.360 1.00 94.56 91 GLN A N 1
ATOM 701 C CA . GLN A 1 91 ? 16.391 5.050 -6.420 1.00 94.56 91 GLN A CA 1
ATOM 702 C C . GLN A 1 91 ? 17.656 4.450 -7.049 1.00 94.56 91 GLN A C 1
ATOM 704 O O . GLN A 1 91 ? 18.572 5.186 -7.426 1.00 94.56 91 GLN A O 1
ATOM 709 N N . GLU A 1 92 ? 17.736 3.125 -7.155 1.00 93.12 92 GLU A N 1
ATOM 710 C CA . GLU A 1 92 ? 18.878 2.441 -7.748 1.00 93.12 92 GLU A CA 1
ATOM 711 C C . GLU A 1 92 ? 18.813 2.497 -9.279 1.00 93.12 92 GLU A C 1
ATOM 713 O O . GLU A 1 92 ? 17.807 2.160 -9.896 1.00 93.12 92 GLU A O 1
ATOM 718 N N . LEU A 1 93 ? 19.929 2.870 -9.913 1.00 84.12 93 LEU A N 1
ATOM 719 C CA . LEU A 1 93 ? 20.007 3.013 -11.373 1.00 84.12 93 LEU A CA 1
ATOM 720 C C . LEU A 1 93 ? 19.916 1.681 -12.132 1.00 84.12 93 LEU A C 1
ATOM 722 O O . LEU A 1 93 ? 19.664 1.691 -13.334 1.00 84.12 93 LEU A O 1
ATOM 726 N N . GLY A 1 94 ? 20.171 0.551 -11.465 1.00 84.94 94 GLY A N 1
ATOM 727 C CA . GLY A 1 94 ? 20.144 -0.778 -12.079 1.00 84.94 94 GLY A CA 1
ATOM 728 C C . GLY A 1 94 ? 21.304 -1.091 -13.032 1.00 84.94 94 GLY A C 1
ATOM 729 O O . GLY A 1 94 ? 21.296 -2.146 -13.652 1.00 84.94 94 GLY A O 1
ATOM 730 N N . GLY A 1 95 ? 22.299 -0.207 -13.143 1.00 89.56 95 GLY A N 1
ATOM 731 C CA . GLY A 1 95 ? 23.448 -0.347 -14.042 1.00 89.56 95 GLY A CA 1
ATOM 732 C C . GLY A 1 95 ? 23.526 0.761 -15.094 1.00 89.56 95 GLY A C 1
ATOM 733 O O . GLY A 1 95 ? 22.707 1.684 -15.121 1.00 89.56 95 GLY A O 1
ATOM 734 N N . ASP A 1 96 ? 24.545 0.684 -15.949 1.00 88.75 96 ASP A N 1
ATOM 735 C CA . ASP A 1 96 ? 24.851 1.737 -16.927 1.00 88.75 96 ASP A CA 1
ATOM 736 C C . ASP A 1 96 ? 24.225 1.471 -18.306 1.00 88.75 96 ASP A C 1
ATOM 738 O O . ASP A 1 96 ? 23.905 2.413 -19.036 1.00 88.75 96 ASP A O 1
ATOM 742 N N . ASP A 1 97 ? 24.011 0.201 -18.658 1.00 92.06 97 ASP A N 1
ATOM 743 C CA . ASP A 1 97 ? 23.475 -0.226 -19.950 1.00 92.06 97 ASP A CA 1
ATOM 744 C C . ASP A 1 97 ? 21.996 -0.641 -19.873 1.00 92.06 97 ASP A C 1
ATOM 746 O O . ASP A 1 97 ? 21.412 -0.819 -18.805 1.00 92.06 97 ASP A O 1
ATOM 750 N N . VAL A 1 98 ? 21.358 -0.770 -21.037 1.00 89.25 98 VAL A N 1
ATOM 751 C CA . VAL A 1 98 ? 19.918 -1.044 -21.125 1.00 89.25 98 VAL A CA 1
ATOM 752 C C . VAL A 1 98 ? 19.545 -2.438 -20.600 1.00 89.25 98 VAL A C 1
ATOM 754 O O . VAL A 1 98 ? 18.456 -2.617 -20.057 1.00 89.25 98 VAL A O 1
ATOM 757 N N . VAL A 1 99 ? 20.442 -3.422 -20.725 1.00 92.50 99 VAL A N 1
ATOM 758 C CA . VAL A 1 99 ? 20.185 -4.804 -20.307 1.00 92.50 99 VAL A CA 1
ATOM 759 C C . VAL A 1 99 ? 20.286 -4.919 -18.794 1.00 92.50 99 VAL A C 1
ATOM 761 O O . VAL A 1 99 ? 19.363 -5.456 -18.186 1.00 92.50 99 VAL A O 1
ATOM 764 N N . SER A 1 100 ? 21.331 -4.362 -18.175 1.00 93.88 100 SER A N 1
ATOM 765 C CA . SER A 1 100 ? 21.451 -4.345 -16.707 1.00 93.88 100 SER A CA 1
ATOM 766 C C . SER A 1 100 ? 20.271 -3.625 -16.050 1.00 93.88 100 SER A C 1
ATOM 768 O O . SER A 1 100 ? 19.652 -4.153 -15.124 1.00 93.88 100 SER A O 1
ATOM 770 N N . LYS A 1 101 ? 19.846 -2.493 -16.619 1.00 93.12 101 LYS A N 1
ATOM 771 C CA . LYS A 1 101 ? 18.629 -1.783 -16.204 1.00 93.12 101 LYS A CA 1
ATOM 772 C C . LYS A 1 101 ? 17.371 -2.646 -16.280 1.00 93.12 101 LYS A C 1
ATOM 774 O O . LYS A 1 101 ? 16.581 -2.670 -15.339 1.00 93.12 101 LYS A O 1
ATOM 779 N N . ALA A 1 102 ? 17.172 -3.375 -17.375 1.00 93.12 102 ALA A N 1
ATOM 780 C CA . ALA A 1 102 ? 16.042 -4.291 -17.504 1.00 93.12 102 ALA A CA 1
ATOM 781 C C . ALA A 1 102 ? 16.124 -5.473 -16.521 1.00 93.12 102 ALA A C 1
ATOM 783 O O . ALA A 1 102 ? 15.099 -5.912 -15.994 1.00 93.12 102 ALA A O 1
ATOM 784 N N . GLU A 1 103 ? 17.322 -5.978 -16.231 1.00 94.88 103 GLU A N 1
ATOM 785 C CA . GLU A 1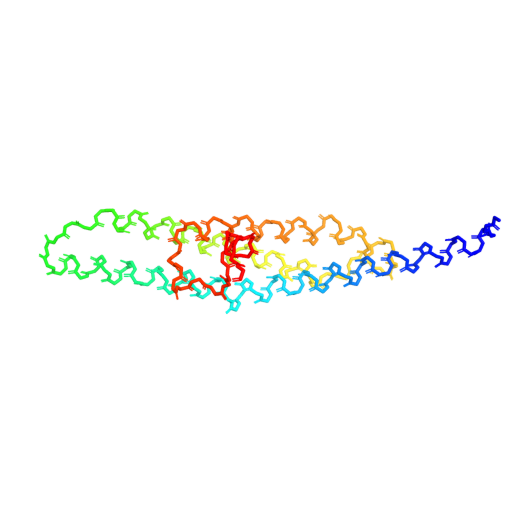 103 ? 17.512 -7.001 -15.203 1.00 94.88 103 GLU A CA 1
ATOM 786 C C . GLU A 1 103 ? 17.124 -6.474 -13.821 1.00 94.88 103 GLU A C 1
ATOM 788 O O . GLU A 1 103 ? 16.338 -7.137 -13.146 1.00 94.88 103 GLU A O 1
ATOM 793 N N . HIS A 1 104 ? 17.551 -5.261 -13.453 1.00 95.75 104 HIS A N 1
ATOM 794 C CA . HIS A 1 104 ? 17.157 -4.602 -12.200 1.00 95.75 104 HIS A CA 1
ATOM 795 C C . HIS A 1 104 ? 15.640 -4.483 -12.051 1.00 95.75 104 HIS A C 1
ATOM 797 O O . HIS A 1 104 ? 15.087 -4.816 -10.999 1.00 95.75 104 HIS A O 1
ATOM 803 N N . MET A 1 105 ? 14.947 -4.090 -13.124 1.00 95.50 105 MET A N 1
ATOM 804 C CA . MET A 1 105 ? 13.482 -4.031 -13.139 1.00 95.50 105 MET A CA 1
ATOM 805 C C . MET A 1 105 ? 12.865 -5.386 -12.796 1.00 95.50 105 MET A C 1
ATOM 807 O O . MET A 1 105 ? 11.987 -5.487 -11.937 1.00 95.50 105 MET A O 1
ATOM 811 N N . ARG A 1 106 ? 13.362 -6.454 -13.424 1.00 95.81 106 ARG A N 1
ATOM 812 C CA . ARG A 1 106 ? 12.862 -7.813 -13.216 1.00 95.81 106 ARG A CA 1
ATOM 813 C C . ARG A 1 106 ? 13.197 -8.367 -11.832 1.00 95.81 106 ARG A C 1
ATOM 815 O O . ARG A 1 106 ? 12.365 -9.069 -11.258 1.00 95.81 106 ARG A O 1
ATOM 822 N N . THR A 1 107 ? 14.414 -8.155 -11.340 1.00 96.50 107 THR A N 1
ATOM 823 C CA . THR A 1 107 ? 14.912 -8.819 -10.127 1.00 96.50 107 THR A CA 1
ATOM 824 C C . THR A 1 107 ? 14.589 -8.064 -8.852 1.00 96.50 107 THR A C 1
ATOM 826 O O . THR A 1 107 ? 14.493 -8.704 -7.809 1.00 96.50 107 THR A O 1
ATOM 829 N N . ASN A 1 108 ? 14.409 -6.743 -8.929 1.00 96.88 108 ASN A N 1
ATOM 830 C CA . ASN A 1 108 ? 14.284 -5.884 -7.752 1.00 96.88 108 ASN A CA 1
ATOM 831 C C . ASN A 1 108 ? 12.963 -5.102 -7.745 1.00 96.88 108 ASN A C 1
ATOM 833 O O . ASN A 1 108 ? 12.181 -5.257 -6.806 1.00 96.88 108 ASN A O 1
ATOM 837 N N . ILE A 1 109 ? 12.662 -4.335 -8.803 1.00 97.25 109 ILE A N 1
ATOM 838 C CA . ILE A 1 109 ? 11.464 -3.471 -8.841 1.00 97.25 109 ILE A CA 1
ATOM 839 C C . ILE A 1 109 ? 10.171 -4.292 -8.850 1.00 97.25 109 ILE A C 1
ATOM 841 O O . ILE A 1 109 ? 9.317 -4.098 -7.988 1.00 97.25 109 ILE A O 1
ATOM 845 N N . ILE A 1 110 ? 10.028 -5.251 -9.773 1.00 97.75 110 ILE A N 1
ATOM 846 C CA . ILE A 1 110 ? 8.804 -6.063 -9.885 1.00 97.75 110 ILE A CA 1
ATOM 847 C C . ILE A 1 110 ? 8.511 -6.837 -8.586 1.00 97.75 110 ILE A C 1
ATOM 849 O O . ILE A 1 110 ? 7.369 -6.796 -8.123 1.00 97.75 110 ILE A O 1
ATOM 853 N N . PRO A 1 111 ? 9.482 -7.527 -7.952 1.00 98.44 111 PRO A N 1
ATOM 854 C CA . PRO A 1 111 ? 9.247 -8.158 -6.656 1.00 98.44 111 PRO A CA 1
ATOM 855 C C . PRO A 1 111 ? 8.831 -7.167 -5.565 1.00 98.44 111 PRO A C 1
ATOM 857 O O . PRO A 1 111 ? 7.855 -7.430 -4.869 1.00 98.44 111 PRO A O 1
ATOM 860 N N . ALA A 1 112 ? 9.492 -6.010 -5.456 1.00 98.38 112 ALA A N 1
ATOM 861 C CA . ALA A 1 112 ? 9.138 -4.998 -4.459 1.00 98.38 112 ALA A CA 1
ATOM 862 C C . ALA A 1 112 ? 7.731 -4.411 -4.684 1.00 98.38 112 ALA A C 1
ATOM 864 O O . ALA A 1 112 ? 6.973 -4.225 -3.732 1.00 98.38 112 ALA A O 1
ATOM 865 N N . MET A 1 113 ? 7.336 -4.185 -5.941 1.00 98.19 113 MET A N 1
ATOM 866 C CA . MET A 1 113 ? 5.970 -3.782 -6.288 1.00 98.19 113 MET A CA 1
ATOM 867 C C . MET A 1 113 ? 4.941 -4.845 -5.892 1.00 98.19 113 MET A C 1
ATOM 869 O O . MET A 1 113 ? 3.882 -4.510 -5.362 1.00 98.19 113 MET A O 1
ATOM 873 N N . ASN A 1 114 ? 5.237 -6.125 -6.138 1.00 98.31 114 ASN A N 1
ATOM 874 C CA . ASN A 1 114 ? 4.348 -7.225 -5.765 1.00 98.31 114 ASN A CA 1
ATOM 875 C C . ASN A 1 114 ? 4.194 -7.348 -4.245 1.00 98.31 114 ASN A C 1
ATOM 877 O O . ASN A 1 114 ? 3.089 -7.605 -3.773 1.00 98.31 114 ASN A O 1
ATOM 881 N N . ASP A 1 115 ? 5.264 -7.113 -3.487 1.00 98.50 115 ASP A N 1
ATOM 882 C CA . ASP A 1 115 ? 5.222 -7.082 -2.024 1.00 98.50 115 ASP A CA 1
ATOM 883 C C . ASP A 1 115 ? 4.307 -5.962 -1.503 1.00 98.50 115 ASP A C 1
ATOM 885 O O . ASP A 1 115 ? 3.483 -6.200 -0.621 1.00 98.50 115 ASP A O 1
ATOM 889 N N . VAL A 1 116 ? 4.409 -4.749 -2.063 1.00 98.56 116 VAL A N 1
ATOM 890 C CA . VAL A 1 116 ? 3.490 -3.642 -1.734 1.00 98.56 116 VAL A CA 1
ATOM 891 C C . VAL A 1 116 ? 2.052 -4.025 -2.083 1.00 98.56 116 VAL A C 1
ATOM 893 O O . VAL A 1 116 ? 1.141 -3.841 -1.273 1.00 98.56 116 VAL A O 1
ATOM 896 N N . ARG A 1 117 ? 1.849 -4.599 -3.273 1.00 97.50 117 ARG A N 1
ATOM 897 C CA . ARG A 1 117 ? 0.534 -5.021 -3.754 1.00 97.50 117 ARG A CA 1
ATOM 898 C C . ARG A 1 117 ? -0.119 -6.062 -2.848 1.00 97.50 117 ARG A C 1
ATOM 900 O O . ARG A 1 117 ? -1.295 -5.905 -2.545 1.00 97.50 117 ARG A O 1
ATOM 907 N N . ASP A 1 118 ? 0.610 -7.077 -2.385 1.00 98.12 118 ASP A N 1
ATOM 908 C CA . ASP A 1 118 ? 0.052 -8.102 -1.488 1.00 98.12 118 ASP A CA 1
ATOM 909 C C . ASP A 1 118 ? -0.543 -7.477 -0.217 1.00 98.12 118 ASP A C 1
ATOM 911 O O . ASP A 1 118 ? -1.649 -7.823 0.208 1.00 98.12 118 ASP A O 1
ATOM 915 N N . VAL A 1 119 ? 0.150 -6.495 0.367 1.00 98.38 119 VAL A N 1
ATOM 916 C CA . VAL A 1 119 ? -0.341 -5.805 1.565 1.00 98.38 119 VAL A CA 1
ATOM 917 C C . VAL A 1 119 ? -1.561 -4.935 1.246 1.00 98.38 119 VAL A C 1
ATOM 919 O O . VAL A 1 119 ? -2.534 -4.957 2.005 1.00 98.38 119 VAL A O 1
ATOM 922 N N . VAL A 1 120 ? -1.553 -4.217 0.118 1.00 97.38 120 VAL A N 1
ATOM 923 C CA . VAL A 1 120 ? -2.701 -3.411 -0.339 1.00 97.38 120 VAL A CA 1
ATOM 924 C C . VAL A 1 120 ? -3.932 -4.288 -0.598 1.00 97.38 120 VAL A C 1
ATOM 926 O O . VAL A 1 120 ? -5.009 -3.971 -0.097 1.00 97.38 120 VAL A O 1
ATOM 929 N N . ASP A 1 121 ? -3.781 -5.430 -1.271 1.00 95.69 121 ASP A N 1
ATOM 930 C CA . ASP A 1 121 ? -4.872 -6.378 -1.549 1.00 95.69 121 ASP A CA 1
ATOM 931 C C . ASP A 1 121 ? -5.456 -6.967 -0.244 1.00 95.69 121 ASP A C 1
ATOM 933 O O . ASP A 1 121 ? -6.648 -7.276 -0.137 1.00 95.69 121 ASP A O 1
ATOM 937 N N . ARG A 1 122 ? -4.627 -7.127 0.797 1.00 96.62 122 ARG A N 1
ATOM 938 C CA . ARG A 1 122 ? -5.078 -7.547 2.136 1.00 96.62 122 ARG A CA 1
ATOM 939 C C . ARG A 1 122 ? -5.811 -6.426 2.872 1.00 96.62 122 ARG A C 1
ATOM 941 O O . ARG A 1 122 ? -6.759 -6.732 3.602 1.00 96.62 122 ARG A O 1
ATOM 948 N N . LEU A 1 123 ? -5.393 -5.173 2.688 1.00 96.69 123 LEU A N 1
ATOM 949 C CA . LEU A 1 123 ? -6.057 -3.986 3.230 1.00 96.69 123 LEU A CA 1
ATOM 950 C C . LEU A 1 123 ? -7.420 -3.739 2.570 1.00 96.69 123 LEU A C 1
ATOM 952 O O . LEU A 1 123 ? -8.372 -3.466 3.296 1.00 96.69 123 LEU A O 1
ATOM 956 N N . GLU A 1 124 ? -7.553 -3.944 1.255 1.00 94.38 124 GLU A N 1
ATOM 957 C CA . GLU A 1 124 ? -8.826 -3.815 0.514 1.00 94.38 124 GLU A CA 1
ATOM 958 C C . GLU A 1 124 ? -9.946 -4.650 1.156 1.00 94.38 124 GLU A C 1
ATOM 960 O O . GLU A 1 124 ? -11.107 -4.262 1.180 1.00 94.38 124 GLU A O 1
ATOM 965 N N . ARG A 1 125 ? -9.603 -5.804 1.739 1.00 92.88 125 ARG A N 1
ATOM 966 C CA . ARG A 1 125 ? -10.578 -6.721 2.354 1.00 92.88 125 ARG A CA 1
ATOM 967 C C . ARG A 1 125 ? -11.033 -6.322 3.755 1.00 92.88 125 ARG A C 1
ATOM 969 O O . ARG A 1 125 ? -11.942 -6.960 4.286 1.00 92.88 125 ARG A O 1
ATOM 976 N N . VAL A 1 126 ? -10.349 -5.381 4.401 1.00 94.81 126 VAL A N 1
ATOM 977 C CA . VAL A 1 126 ? -10.620 -4.996 5.797 1.00 94.81 126 VAL A CA 1
ATOM 978 C C . VAL A 1 126 ? -10.953 -3.520 5.953 1.00 94.81 126 VAL A C 1
ATOM 980 O O . VAL A 1 126 ? -11.632 -3.169 6.914 1.00 94.81 126 VAL A O 1
ATOM 983 N N . VA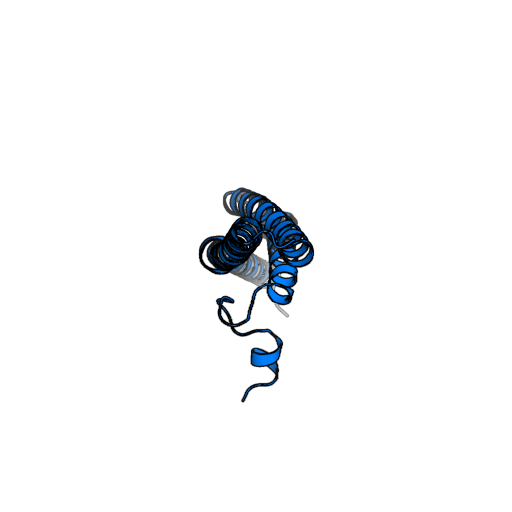L A 1 127 ? -10.493 -2.665 5.039 1.00 95.31 127 VAL A N 1
ATOM 984 C CA . VAL A 1 127 ? -10.823 -1.241 5.029 1.00 95.31 127 VAL A CA 1
ATOM 985 C C . VAL A 1 127 ? -12.211 -1.054 4.401 1.00 95.31 127 VAL A C 1
ATOM 987 O O . VAL A 1 127 ? -12.489 -1.651 3.367 1.00 95.31 127 VAL A O 1
ATOM 990 N N . PRO A 1 128 ? -13.093 -0.242 5.007 1.00 94.00 128 PRO A N 1
ATOM 991 C CA . PRO A 1 128 ? -14.399 0.078 4.442 1.00 94.00 128 PRO A CA 1
ATOM 992 C C . PRO A 1 128 ? -14.326 0.740 3.058 1.00 94.00 128 PRO A C 1
ATOM 994 O O . PRO A 1 128 ? -13.479 1.605 2.828 1.00 94.00 128 PRO A O 1
ATOM 997 N N . ASP A 1 129 ? -15.273 0.398 2.179 1.00 90.75 129 ASP A N 1
ATOM 998 C CA . ASP A 1 129 ? -15.364 0.911 0.802 1.00 90.75 129 ASP A CA 1
ATOM 999 C C . ASP A 1 129 ? -15.422 2.451 0.726 1.00 90.75 129 ASP A C 1
ATOM 1001 O O . ASP A 1 129 ? -14.904 3.041 -0.215 1.00 90.75 129 ASP A O 1
ATOM 1005 N N . ASP A 1 130 ? -16.012 3.131 1.718 1.00 91.62 130 ASP A N 1
ATOM 1006 C CA . ASP A 1 130 ? -16.106 4.600 1.766 1.00 91.62 130 ASP A CA 1
ATOM 1007 C C . ASP A 1 130 ? -14.767 5.292 2.066 1.00 91.62 130 ASP A C 1
ATOM 1009 O O . ASP A 1 130 ? -14.590 6.480 1.781 1.00 91.62 130 ASP A O 1
ATOM 1013 N N . LEU A 1 131 ? -13.821 4.556 2.651 1.00 93.88 131 LEU A N 1
ATOM 1014 C CA . LEU A 1 131 ? -12.462 5.021 2.910 1.00 93.88 131 L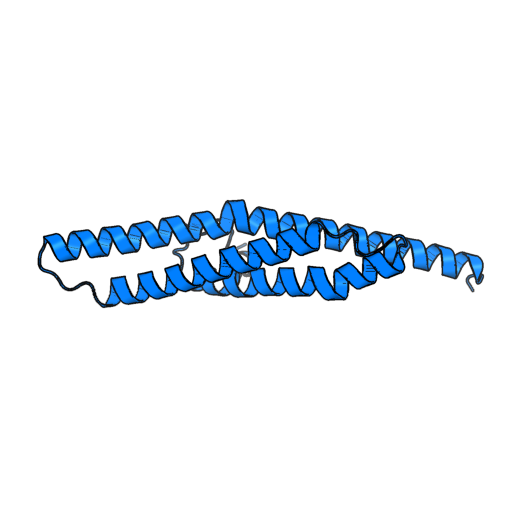EU A CA 1
ATOM 1015 C C . LEU A 1 131 ? -11.476 4.554 1.837 1.00 93.88 131 LEU A C 1
ATOM 1017 O O . LEU A 1 131 ? -10.381 5.116 1.758 1.00 93.88 131 LEU A O 1
ATOM 1021 N N . TRP A 1 132 ? -11.835 3.551 1.033 1.00 94.19 132 TRP A N 1
ATOM 1022 C CA . TRP A 1 132 ? -10.948 2.987 0.025 1.00 94.19 132 TRP A CA 1
ATOM 1023 C C . TRP A 1 132 ? -10.814 3.934 -1.184 1.00 94.19 132 TRP A C 1
ATOM 1025 O O . TRP A 1 132 ? -11.815 4.382 -1.740 1.00 94.19 132 TRP A O 1
ATOM 1035 N N . PRO A 1 133 ? -9.586 4.289 -1.605 1.00 89.81 133 PRO A N 1
ATOM 1036 C CA . PRO A 1 133 ? -9.367 5.410 -2.523 1.00 89.81 133 PRO A CA 1
ATOM 1037 C C . PRO A 1 133 ? -9.552 5.060 -4.008 1.00 89.81 133 PRO A C 1
ATOM 1039 O O . PRO A 1 133 ? -9.471 5.947 -4.858 1.00 89.81 133 PRO A O 1
ATOM 1042 N N . VAL A 1 134 ? -9.756 3.784 -4.339 1.00 88.12 134 VAL A N 1
ATOM 1043 C CA . VAL A 1 134 ? -9.904 3.294 -5.716 1.00 88.12 134 VAL A CA 1
ATOM 1044 C C . VAL A 1 134 ? -11.124 2.382 -5.820 1.00 88.12 134 VAL A C 1
ATOM 1046 O O . VAL A 1 134 ? -11.494 1.763 -4.824 1.00 88.12 134 VAL A O 1
ATOM 1049 N N . PRO A 1 135 ? -11.754 2.258 -7.002 1.00 81.38 135 PRO A N 1
ATOM 1050 C CA . PRO A 1 135 ? -12.802 1.266 -7.204 1.00 81.38 135 PRO A CA 1
ATOM 1051 C C . PRO A 1 135 ? -12.276 -0.132 -6.877 1.00 81.38 135 PRO A C 1
ATOM 1053 O O . PRO A 1 135 ? -11.185 -0.496 -7.324 1.00 81.38 135 PRO A O 1
ATOM 1056 N N . ALA A 1 136 ? -13.049 -0.913 -6.124 1.00 74.56 136 ALA A N 1
ATOM 1057 C CA . ALA A 1 136 ? -12.679 -2.288 -5.825 1.00 74.56 136 ALA A CA 1
ATOM 1058 C C . ALA A 1 136 ? -12.587 -3.108 -7.119 1.00 74.56 136 ALA A C 1
ATOM 1060 O O . ALA A 1 136 ? -13.283 -2.828 -8.105 1.00 74.56 136 ALA A O 1
ATOM 1061 N N . TYR A 1 137 ? -11.795 -4.182 -7.112 1.00 65.56 137 TYR A N 1
ATOM 1062 C CA . TYR A 1 137 ? -11.648 -5.056 -8.288 1.00 65.56 137 TYR A CA 1
ATOM 1063 C C . TYR A 1 137 ? -12.991 -5.551 -8.838 1.00 65.56 137 TYR A C 1
ATOM 1065 O O . TYR A 1 137 ? -13.185 -5.664 -10.049 1.00 65.56 137 TYR A O 1
ATOM 1073 N N . ARG A 1 138 ? -13.942 -5.836 -7.943 1.00 66.00 138 ARG A N 1
ATOM 1074 C CA . ARG A 1 138 ? -15.293 -6.255 -8.326 1.00 66.00 138 ARG A CA 1
ATOM 1075 C C . ARG A 1 138 ? -16.022 -5.159 -9.101 1.00 66.00 138 ARG A C 1
ATOM 1077 O O . ARG A 1 138 ? -16.712 -5.463 -10.068 1.00 66.00 138 ARG A O 1
ATOM 1084 N N . ASP A 1 139 ? -15.859 -3.906 -8.705 1.00 71.00 139 ASP A N 1
ATOM 1085 C CA . ASP A 1 139 ? -16.565 -2.801 -9.340 1.00 71.00 139 ASP A CA 1
ATOM 1086 C C . ASP A 1 139 ? -15.972 -2.508 -10.719 1.00 71.00 139 ASP A C 1
ATOM 1088 O O . ASP A 1 139 ? -16.716 -2.354 -11.682 1.00 71.00 139 ASP A O 1
ATOM 1092 N N . MET A 1 140 ? -14.643 -2.579 -10.859 1.00 73.94 140 MET A N 1
ATOM 1093 C CA . MET A 1 140 ? -13.978 -2.470 -12.164 1.00 73.94 140 MET A CA 1
ATOM 1094 C C . MET A 1 140 ? -14.384 -3.573 -13.151 1.00 73.94 140 MET A C 1
ATOM 1096 O O . MET A 1 140 ? -14.439 -3.332 -14.355 1.00 73.94 140 MET A O 1
ATOM 1100 N N . LEU A 1 141 ? -14.637 -4.792 -12.663 1.00 71.88 141 LEU A N 1
ATOM 1101 C CA . LEU A 1 141 ? -14.932 -5.948 -13.515 1.00 71.88 141 LEU A CA 1
ATOM 1102 C C . LEU A 1 141 ? -16.424 -6.128 -13.828 1.00 71.88 141 LEU A C 1
ATOM 1104 O O . LEU A 1 141 ? -16.749 -6.773 -14.827 1.00 71.88 141 LEU A O 1
ATOM 1108 N N . PHE A 1 142 ? -17.331 -5.601 -12.998 1.00 69.25 142 PHE A N 1
ATOM 1109 C CA . PHE A 1 142 ? -18.762 -5.919 -13.087 1.00 69.25 142 PHE A CA 1
ATOM 1110 C C . PHE A 1 142 ? -19.709 -4.711 -13.098 1.00 69.25 142 PHE A C 1
ATOM 1112 O O . PHE A 1 142 ? -20.897 -4.903 -13.366 1.00 69.25 142 PHE A O 1
ATOM 1119 N N . VAL A 1 143 ? -19.233 -3.485 -12.854 1.00 55.88 143 VAL A N 1
ATOM 1120 C CA . VAL A 1 143 ? -20.068 -2.276 -12.939 1.00 55.88 143 VAL A CA 1
ATOM 1121 C C . VAL A 1 143 ? -19.928 -1.665 -14.337 1.00 55.88 143 VAL A C 1
ATOM 1123 O O . VAL A 1 143 ? -18.823 -1.417 -14.814 1.00 55.88 143 VAL A O 1
ATOM 1126 N N . LYS A 1 144 ? -21.069 -1.489 -15.012 1.00 48.53 144 LYS A N 1
ATOM 1127 C CA . LYS A 1 144 ? -21.211 -0.941 -16.368 1.00 48.53 144 LYS A CA 1
ATOM 1128 C C . LYS A 1 144 ? -21.793 0.463 -16.318 1.00 48.53 144 LYS A C 1
ATOM 1130 O O . LYS A 1 144 ? -22.705 0.666 -15.485 1.00 48.53 144 LYS A O 1
#

Secondary structure (DSSP, 8-state):
---HHHHHHHHHHHHHHHHHHHHHHHHHHHHHIIIIIHHHHHHHHHHHHHHHHHHHHTT---HHHHHHHHHHHHHHHHHHHHHHHHHHHHTS---SSHHHHHHHIIIIIHHHHHHHHHHHHHHHTTS-TTT-SS--HHHHHH--

Foldseek 3Di:
DDDPVRVVVVVQVVLQVLLVVLLVVLVVLLCCLVPAQLVLLVVQLVVLVVVCVVCVVVVHHPVVSVVLSVVSVVLSVQLVVLSVQSVVLSPDCQDDGSNSSSVSSVPRRVVSSVSNVVSSVVSLVRGDPVSHRDDDPCCVVPPD

pLDDT: mean 93.05, std 8.81, range [48.53, 98.69]

Solvent-accessible surface area (backbone atoms only — not comparable to full-atom values): 7842 Å² total; per-residue (Å²): 133,81,53,73,69,57,50,51,56,50,49,54,53,51,38,43,54,51,31,54,52,50,50,53,50,48,54,48,52,45,49,45,42,66,72,39,52,49,52,32,51,53,53,50,36,49,53,33,49,56,50,35,52,56,28,48,78,70,76,41,88,41,65,72,46,50,56,51,29,51,57,46,47,57,47,50,55,50,39,54,53,31,42,53,52,34,54,55,51,70,71,51,71,38,59,94,50,57,63,45,25,31,48,33,39,63,72,45,41,51,53,31,50,50,54,33,44,55,46,50,60,56,42,63,76,72,51,55,74,92,55,48,84,61,83,51,73,66,47,73,75,69,61,129

Sequence (144 aa):
MLSNRELESRFEIFVEQYFIAINIEGETAQHMAETMFLPAAVRYLNNLLTTAERADDLGMKAGGVLATAQRVNDLVDQLNEKIGSLASVNQELGGDDVVSKAEHMRTNIIPAMNDVRDVVDRLERVVPDDLWPVPAYRDMLFVK

Nearest PDB structures (foldseek):
  2y44-assembly1_A  TM=6.032E-01  e=6.197E-01  Trypanosoma congolense
  8dt0-assembly2_B  TM=2.998E-01  e=1.082E+00  synthetic construct
  8dt0-assembly1_A  TM=2.704E-01  e=8.401E-01  synthetic construct
  4ons-assembly2_C  TM=2.549E-01  e=7.822E+00  Mus musculus

Mean predicted aligned error: 4.83 Å